Protein AF-A0A7S1UBM3-F1 (afdb_monomer_lite)

Secondary structure (DSSP, 8-state):
-PPPHHHHHHHHHTS-HHHHHHTBPPHHHHTTT---EEE-TTTT--SSTT------EEE---BTTTTB--TT----STTSTTHHHHHHHHHHHHHHHHHHHHHHHHHHHHT-HHHHHS--

pLDDT: mean 73.11, std 14.23, range [43.91, 96.06]

Organism: NCBI:txid124430

Foldseek 3Di:
DPQALVNLVCLLVPDDPVLQVVQWDDPVVVVVVDTAGKDAFQSPVDPDPPDTRRDIDGDFADDPVPNAGDPSNPPPDPPSPCNVVNVRVVRVVVVVVVVVVVVVVVVVLVPDPVNVVVVD

Radius of gyration: 18.88 Å; chains: 1; bounding box: 48×40×46 Å

InterPro domains:
  IPR027443 Isopenicillin N synthase-like superfamily [G3DSA:2.60.120.330] (3-117)

Structure (mmCIF, N/CA/C/O backbone):
data_AF-A0A7S1UBM3-F1
#
_entry.id   AF-A0A7S1UBM3-F1
#
loop_
_atom_site.group_PDB
_atom_site.id
_atom_site.type_symbol
_atom_site.label_atom_id
_atom_site.label_alt_id
_atom_site.label_comp_id
_atom_site.label_asym_id
_atom_site.label_entity_id
_atom_site.label_seq_id
_atom_site.pdbx_PDB_ins_code
_atom_site.Cartn_x
_atom_site.Cartn_y
_atom_site.Cartn_z
_atom_site.occupancy
_atom_site.B_iso_or_equiv
_atom_site.auth_seq_id
_atom_site.auth_comp_id
_atom_site.auth_asym_id
_atom_site.auth_atom_id
_atom_site.pdbx_PDB_model_num
ATOM 1 N N . MET A 1 1 ? -13.543 -15.744 -8.360 1.00 46.47 1 MET A N 1
ATOM 2 C CA . MET A 1 1 ? -13.147 -14.405 -8.843 1.00 46.47 1 MET A CA 1
ATOM 3 C C . MET A 1 1 ? -12.070 -13.933 -7.882 1.00 46.47 1 MET A C 1
ATOM 5 O O . MET A 1 1 ? -12.346 -13.960 -6.690 1.00 46.47 1 MET A O 1
ATOM 9 N N . GLU A 1 2 ? -10.838 -13.670 -8.330 1.00 54.44 2 GLU A N 1
ATOM 10 C CA . GLU A 1 2 ? -9.807 -13.164 -7.407 1.00 54.44 2 GLU A CA 1
ATOM 11 C C . GLU A 1 2 ? -10.280 -11.832 -6.804 1.00 54.44 2 GLU A C 1
ATOM 13 O O . GLU A 1 2 ? -10.739 -10.977 -7.571 1.00 54.44 2 GLU A O 1
ATOM 18 N N . PRO A 1 3 ? -10.209 -11.648 -5.472 1.00 58.41 3 PRO A N 1
ATOM 19 C CA . PRO A 1 3 ? -10.545 -10.370 -4.861 1.00 58.41 3 PRO A CA 1
ATOM 20 C C . PRO A 1 3 ? -9.589 -9.303 -5.394 1.00 58.41 3 PRO A C 1
ATOM 22 O O . PRO A 1 3 ? -8.368 -9.472 -5.346 1.00 58.41 3 PRO A O 1
ATOM 25 N N . ARG A 1 4 ? -10.133 -8.213 -5.937 1.00 75.88 4 ARG A N 1
ATOM 26 C CA . ARG A 1 4 ? -9.319 -7.136 -6.506 1.00 75.88 4 ARG A CA 1
ATOM 27 C C . ARG A 1 4 ? -8.796 -6.250 -5.377 1.00 75.88 4 ARG A C 1
ATOM 29 O O . ARG A 1 4 ? -9.440 -6.104 -4.342 1.00 75.88 4 ARG A O 1
ATOM 36 N N . ALA A 1 5 ? -7.657 -5.591 -5.590 1.00 76.88 5 ALA A N 1
ATOM 37 C CA . ALA A 1 5 ? -7.094 -4.626 -4.636 1.00 76.88 5 ALA A CA 1
ATOM 38 C C . ALA A 1 5 ? -8.097 -3.549 -4.187 1.00 76.88 5 ALA A C 1
ATOM 40 O O . ALA A 1 5 ? -8.076 -3.118 -3.038 1.00 76.88 5 ALA A O 1
ATOM 41 N N . LEU A 1 6 ? -9.010 -3.157 -5.079 1.00 82.81 6 LEU A N 1
ATOM 42 C CA . 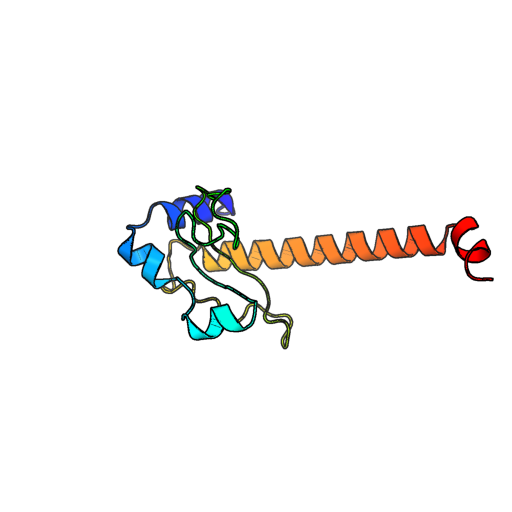LEU A 1 6 ? -10.091 -2.222 -4.774 1.00 82.81 6 LEU A CA 1
ATOM 43 C C . LEU A 1 6 ? -11.137 -2.812 -3.819 1.00 82.81 6 LEU A C 1
ATOM 45 O O . LEU A 1 6 ? -11.612 -2.096 -2.945 1.00 82.81 6 LEU A O 1
ATOM 49 N N . ASP A 1 7 ? -11.455 -4.104 -3.936 1.00 81.88 7 ASP A N 1
ATOM 50 C CA . ASP A 1 7 ? -12.402 -4.782 -3.041 1.00 81.88 7 ASP A CA 1
ATOM 51 C C . ASP A 1 7 ? -11.805 -4.910 -1.635 1.00 81.88 7 ASP A C 1
ATOM 53 O O . ASP A 1 7 ? -12.479 -4.666 -0.636 1.00 81.88 7 ASP A O 1
ATOM 57 N N . ALA A 1 8 ? -10.508 -5.224 -1.563 1.00 78.62 8 ALA A N 1
ATOM 58 C CA . ALA A 1 8 ? -9.743 -5.222 -0.321 1.00 78.62 8 ALA A CA 1
ATOM 59 C C . ALA A 1 8 ? -9.698 -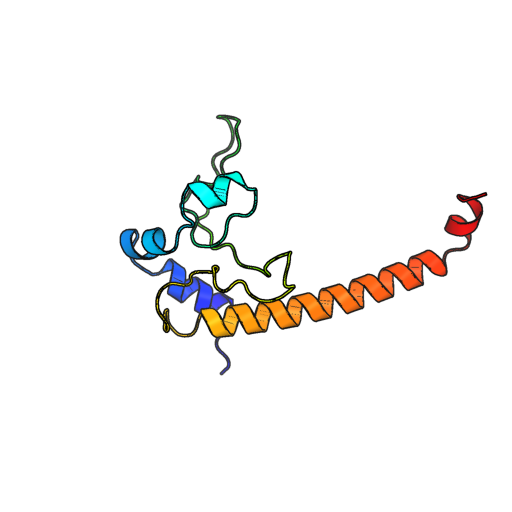3.818 0.315 1.00 78.62 8 ALA A C 1
ATOM 61 O O . ALA A 1 8 ? -9.984 -3.649 1.500 1.00 78.62 8 ALA A O 1
ATOM 62 N N . ALA A 1 9 ? -9.412 -2.781 -0.475 1.00 82.06 9 ALA A N 1
ATOM 63 C CA . ALA A 1 9 ? -9.431 -1.405 0.013 1.00 82.06 9 ALA A CA 1
ATOM 64 C C . ALA A 1 9 ? -10.823 -1.008 0.536 1.00 82.06 9 ALA A C 1
ATOM 66 O O . ALA A 1 9 ? -10.935 -0.483 1.642 1.00 82.06 9 ALA A O 1
ATOM 67 N N . ALA A 1 10 ? -11.890 -1.317 -0.206 1.00 84.56 10 ALA A N 1
ATOM 68 C CA . ALA A 1 10 ? -13.263 -1.052 0.218 1.00 84.56 10 ALA A CA 1
ATOM 69 C C . ALA A 1 10 ? -13.620 -1.786 1.521 1.00 84.56 10 ALA A C 1
ATOM 71 O O . ALA A 1 10 ? -14.226 -1.197 2.416 1.00 84.56 10 ALA A O 1
ATOM 72 N N . ALA A 1 11 ? -13.202 -3.048 1.662 1.00 82.25 11 ALA A N 1
ATOM 73 C CA . ALA A 1 11 ? -13.401 -3.824 2.881 1.00 82.25 11 ALA A CA 1
ATOM 74 C C . ALA A 1 11 ? -12.691 -3.209 4.095 1.00 82.25 11 ALA A C 1
ATOM 76 O O . ALA A 1 11 ? -13.272 -3.184 5.179 1.00 82.25 11 ALA A O 1
ATOM 77 N N . LEU A 1 12 ? -11.467 -2.705 3.913 1.00 83.31 12 LEU A N 1
ATOM 78 C CA . LEU A 1 12 ? -10.681 -2.049 4.958 1.00 83.31 12 LEU A CA 1
ATOM 79 C C . LEU A 1 12 ? -11.281 -0.693 5.363 1.00 83.31 12 LEU A C 1
ATOM 81 O O . LEU A 1 12 ? -11.445 -0.415 6.548 1.00 83.31 12 LEU A O 1
ATOM 85 N N . PHE A 1 13 ? -11.622 0.158 4.394 1.00 87.25 13 PHE A N 1
ATOM 86 C CA . PHE A 1 13 ? -12.133 1.504 4.677 1.00 87.25 13 PHE A CA 1
ATOM 87 C C . PHE A 1 13 ? -13.590 1.514 5.155 1.00 87.25 13 PHE A C 1
ATOM 89 O O . PHE A 1 13 ? -14.005 2.463 5.824 1.00 87.25 13 PHE A O 1
ATOM 96 N N . GLY A 1 14 ? -14.328 0.426 4.906 1.00 87.19 14 GLY A N 1
ATOM 97 C CA . GLY A 1 14 ? -15.647 0.165 5.482 1.00 87.19 14 GLY A CA 1
ATOM 98 C C . GLY A 1 14 ? -15.642 -0.245 6.962 1.00 87.19 14 GLY A C 1
ATOM 99 O O . GLY A 1 14 ? -16.717 -0.412 7.534 1.00 87.19 14 GLY A O 1
ATOM 100 N N . LEU A 1 15 ? -14.473 -0.425 7.590 1.00 85.62 15 LEU A N 1
ATOM 101 C CA . LEU A 1 15 ? -14.361 -0.700 9.027 1.00 85.62 15 LEU A CA 1
ATOM 102 C C . LEU A 1 15 ? -14.643 0.551 9.875 1.00 85.62 15 LEU A C 1
ATOM 104 O O . LEU A 1 15 ? -14.526 1.693 9.417 1.00 85.62 15 LEU A O 1
ATOM 108 N N . GLY A 1 16 ? -14.981 0.337 11.149 1.00 89.38 16 GLY A N 1
ATOM 109 C CA . GLY A 1 16 ? -15.210 1.424 12.102 1.00 89.38 16 GLY A CA 1
ATOM 110 C C . GLY A 1 16 ? -13.940 2.238 12.376 1.00 89.38 16 GLY A C 1
ATOM 111 O O . GLY A 1 16 ? -12.830 1.714 12.332 1.00 89.38 16 GLY A O 1
ATOM 112 N N . ALA A 1 17 ? -14.085 3.527 12.706 1.00 88.38 17 ALA A N 1
ATOM 113 C CA . ALA A 1 17 ? -12.942 4.431 12.891 1.00 88.38 17 ALA A CA 1
ATOM 114 C C . ALA A 1 17 ? -11.925 3.933 13.939 1.00 88.38 17 ALA A C 1
ATOM 116 O O . ALA A 1 17 ? -10.722 4.014 13.706 1.00 88.38 17 ALA A O 1
ATOM 117 N N . ALA A 1 18 ? -12.397 3.376 15.060 1.00 87.19 18 ALA A N 1
ATOM 118 C CA . ALA A 1 18 ? -11.529 2.821 16.103 1.00 87.19 18 ALA A CA 1
ATOM 119 C C . ALA A 1 18 ? -10.724 1.604 15.613 1.00 87.19 18 ALA A C 1
ATOM 121 O O . ALA A 1 18 ? -9.543 1.471 15.927 1.00 87.19 18 ALA A O 1
ATOM 122 N N . GLU A 1 19 ? -11.349 0.750 14.802 1.00 84.94 19 GLU A N 1
ATOM 123 C CA . GLU A 1 19 ? -10.705 -0.420 14.208 1.00 84.94 19 GLU A CA 1
ATOM 124 C C . GLU A 1 19 ? -9.661 0.008 13.174 1.00 84.94 19 GLU A C 1
ATOM 126 O O . GLU A 1 19 ? -8.510 -0.406 13.270 1.00 84.94 19 GLU A O 1
ATOM 131 N N . LYS A 1 20 ? -10.000 0.945 12.278 1.00 85.94 20 LYS A N 1
ATOM 132 C CA . LYS A 1 20 ? -9.041 1.530 11.326 1.00 85.94 20 LYS A CA 1
ATOM 133 C C . LYS A 1 20 ? -7.839 2.150 12.038 1.00 85.94 20 LYS A C 1
ATOM 135 O O . LYS A 1 20 ? -6.694 1.901 11.667 1.00 85.94 20 LYS A O 1
ATOM 140 N N . GLN A 1 21 ? -8.087 2.896 13.115 1.00 85.44 21 GLN A N 1
ATOM 141 C CA . GLN A 1 21 ? -7.039 3.538 13.904 1.00 85.44 21 GLN A CA 1
ATOM 142 C C . GLN A 1 21 ? -6.105 2.532 14.591 1.00 85.44 21 GLN A C 1
ATOM 144 O O . GLN A 1 21 ? -4.934 2.851 14.805 1.00 85.44 21 GLN A O 1
ATOM 149 N N . SER A 1 22 ? -6.580 1.316 14.886 1.00 82.38 22 SER A N 1
ATOM 150 C CA . SER A 1 22 ? -5.744 0.238 15.430 1.00 82.38 22 SER A CA 1
ATOM 151 C C . SER A 1 22 ? -4.657 -0.235 14.452 1.00 82.38 22 SER A C 1
ATOM 153 O O . SER A 1 22 ? -3.648 -0.794 14.882 1.00 82.38 22 SER A O 1
ATOM 155 N N . PHE A 1 23 ? -4.819 0.048 13.153 1.00 79.38 23 PHE A N 1
ATOM 156 C CA . PHE A 1 23 ? -3.836 -0.260 12.112 1.00 79.38 23 PHE A CA 1
ATOM 157 C C . PHE A 1 23 ? -2.864 0.887 11.827 1.00 79.38 23 PHE A C 1
ATOM 159 O O . PHE A 1 23 ? -2.038 0.771 10.925 1.00 79.38 23 PHE A O 1
ATOM 166 N N . ALA A 1 24 ? -2.963 2.020 12.522 1.00 79.75 24 ALA A N 1
ATOM 167 C CA . ALA A 1 24 ? -2.019 3.115 12.336 1.00 79.75 24 ALA A CA 1
ATOM 168 C C . ALA A 1 24 ? -0.643 2.741 12.909 1.00 79.75 24 ALA A C 1
ATOM 170 O O . ALA A 1 24 ? -0.555 2.201 14.015 1.00 79.75 24 ALA A O 1
ATOM 171 N N . ALA A 1 25 ? 0.440 3.087 12.204 1.00 70.38 25 ALA A N 1
ATOM 172 C CA . ALA A 1 25 ? 1.786 2.896 12.739 1.00 70.38 25 ALA A CA 1
ATOM 173 C C . ALA A 1 25 ? 1.962 3.602 14.099 1.00 70.38 25 ALA A C 1
ATOM 175 O O . ALA A 1 25 ? 1.486 4.743 14.288 1.00 70.38 25 ALA A O 1
ATOM 176 N N . PRO A 1 26 ? 2.711 2.981 15.032 1.00 68.56 26 PRO A N 1
ATOM 177 C CA . PRO A 1 26 ? 3.152 3.637 16.253 1.00 68.56 26 PRO A CA 1
ATOM 178 C C . PRO A 1 26 ? 3.809 4.986 15.942 1.00 68.56 26 PRO A C 1
ATOM 180 O O . PRO A 1 26 ? 4.542 5.138 14.965 1.00 68.56 26 PRO A O 1
ATOM 183 N N . ALA A 1 27 ? 3.585 5.986 16.796 1.00 64.44 27 ALA A N 1
ATOM 184 C CA . ALA A 1 27 ? 4.131 7.332 16.594 1.00 64.44 27 ALA A CA 1
ATOM 185 C C . ALA A 1 27 ? 5.672 7.357 16.462 1.00 64.44 27 ALA A C 1
ATOM 187 O O . ALA A 1 27 ? 6.222 8.259 15.831 1.00 64.44 27 ALA A O 1
ATOM 188 N N . ALA A 1 28 ? 6.364 6.362 17.028 1.00 58.31 28 ALA A N 1
ATOM 189 C CA . ALA A 1 28 ? 7.814 6.211 16.942 1.00 58.31 28 ALA A CA 1
ATOM 190 C C . ALA A 1 28 ? 8.315 5.844 15.530 1.00 58.31 28 ALA A C 1
ATOM 192 O O . ALA A 1 28 ? 9.367 6.334 15.122 1.00 58.31 28 ALA A O 1
ATOM 193 N N . GLU A 1 29 ? 7.563 5.043 14.768 1.00 60.38 29 GLU A N 1
ATOM 194 C CA . GLU A 1 29 ? 7.926 4.642 13.397 1.00 60.38 29 GLU A CA 1
ATOM 195 C C . GLU A 1 29 ? 7.725 5.792 12.403 1.00 60.38 29 GLU A C 1
ATOM 197 O O . GLU A 1 29 ? 8.563 6.015 11.529 1.00 60.38 29 GLU A O 1
ATOM 202 N N . ARG A 1 30 ? 6.696 6.626 12.616 1.00 60.69 30 ARG A N 1
ATOM 203 C CA . ARG A 1 30 ? 6.417 7.803 11.769 1.00 60.69 30 ARG A CA 1
ATOM 204 C C . ARG A 1 30 ? 7.584 8.793 11.699 1.00 60.69 30 ARG A C 1
ATOM 206 O O . ARG A 1 30 ? 7.771 9.452 10.682 1.00 60.69 30 ARG A O 1
ATOM 213 N N . ARG A 1 31 ? 8.406 8.876 12.752 1.00 54.44 31 ARG A N 1
ATOM 214 C CA . ARG A 1 31 ? 9.582 9.767 12.818 1.00 54.44 31 ARG A CA 1
ATOM 215 C C . ARG A 1 31 ? 10.746 9.323 11.928 1.00 54.44 31 ARG A C 1
ATOM 217 O O . ARG A 1 31 ? 11.655 10.113 11.707 1.00 54.44 31 ARG A O 1
ATOM 224 N N . ARG A 1 32 ? 10.734 8.085 11.420 1.00 56.50 32 ARG A N 1
ATOM 225 C CA . ARG A 1 32 ? 11.784 7.544 10.539 1.00 56.50 32 ARG A CA 1
ATOM 226 C C . ARG A 1 32 ? 11.493 7.750 9.048 1.00 56.50 32 ARG A C 1
ATOM 228 O O . ARG A 1 32 ? 12.229 7.238 8.215 1.00 56.50 32 ARG A O 1
ATOM 235 N N . GLY A 1 33 ? 10.426 8.477 8.707 1.00 57.16 33 GLY A N 1
ATOM 236 C CA . GLY A 1 33 ? 10.068 8.804 7.322 1.00 57.16 33 GLY A CA 1
ATOM 237 C C . GLY A 1 33 ? 9.378 7.675 6.548 1.00 57.16 33 GLY A C 1
ATOM 238 O O . GLY A 1 33 ? 8.965 7.891 5.414 1.00 57.16 33 GLY A O 1
ATOM 239 N N . ILE A 1 34 ? 9.198 6.496 7.151 1.00 60.22 34 ILE A N 1
ATOM 240 C CA . ILE A 1 34 ? 8.427 5.390 6.574 1.00 60.22 34 ILE A CA 1
ATOM 241 C C . ILE A 1 34 ? 7.191 5.185 7.443 1.00 60.22 34 ILE A C 1
ATOM 243 O O . ILE A 1 34 ? 7.268 4.622 8.531 1.00 60.22 34 ILE A O 1
ATOM 247 N N . VAL A 1 35 ? 6.044 5.658 6.962 1.00 69.31 35 VAL A N 1
ATOM 248 C CA . VAL A 1 35 ? 4.750 5.394 7.597 1.00 69.31 35 VAL A CA 1
ATOM 249 C C . VAL A 1 35 ? 4.131 4.183 6.908 1.00 69.31 35 VAL A C 1
ATOM 251 O O . VAL A 1 35 ? 3.948 4.192 5.690 1.00 69.31 35 VAL A O 1
ATOM 254 N N . ARG A 1 36 ? 3.832 3.132 7.671 1.00 77.75 36 ARG A N 1
ATOM 255 C CA . ARG A 1 36 ? 3.027 1.980 7.240 1.00 77.75 36 ARG A CA 1
ATOM 256 C C . ARG A 1 36 ? 1.710 1.962 8.017 1.00 77.75 36 ARG A C 1
ATOM 258 O O . ARG A 1 36 ? 1.617 2.531 9.101 1.00 77.75 36 ARG A O 1
ATOM 265 N N . GLY A 1 37 ? 0.694 1.313 7.469 1.00 81.06 37 GLY A N 1
ATOM 266 C CA . GLY A 1 37 ? -0.613 1.202 8.102 1.00 81.06 37 GLY A CA 1
ATOM 267 C C . GLY A 1 37 ? -1.571 2.347 7.773 1.00 81.06 37 GLY A C 1
ATOM 268 O O . GLY A 1 37 ? -1.390 3.081 6.798 1.00 81.06 37 GLY A O 1
ATOM 269 N N . TYR A 1 38 ? -2.623 2.460 8.581 1.00 84.69 38 TYR A N 1
ATOM 270 C CA . TYR A 1 38 ? -3.724 3.398 8.369 1.00 84.69 38 TYR A CA 1
ATOM 271 C C . TYR A 1 38 ? -3.335 4.858 8.641 1.00 84.69 38 TYR A C 1
ATOM 273 O O . TYR A 1 38 ? -2.613 5.172 9.591 1.00 84.69 38 TYR A O 1
ATOM 281 N N . MET A 1 39 ? -3.883 5.751 7.819 1.00 86.12 39 MET A N 1
ATOM 282 C CA . MET A 1 39 ? -3.751 7.200 7.891 1.00 86.12 39 MET A CA 1
ATOM 283 C C . MET A 1 39 ? -5.147 7.819 7.836 1.00 86.12 39 MET A C 1
ATOM 285 O O . MET A 1 39 ? -5.887 7.624 6.874 1.00 86.12 39 MET A O 1
ATOM 289 N N . ALA A 1 40 ? -5.505 8.552 8.888 1.00 87.94 40 ALA A N 1
ATOM 290 C CA . ALA A 1 40 ? -6.779 9.251 8.966 1.00 87.94 40 ALA A CA 1
ATOM 291 C C . ALA A 1 40 ? -6.819 10.461 8.012 1.00 87.94 40 ALA A C 1
ATOM 293 O O . ALA A 1 40 ? -5.758 10.982 7.654 1.00 87.94 40 ALA A O 1
ATOM 294 N N . PRO A 1 41 ? -8.015 10.961 7.655 1.00 88.19 41 PRO A N 1
ATOM 295 C CA . PRO A 1 41 ? -8.152 12.193 6.888 1.00 88.19 41 PRO A CA 1
ATOM 296 C C . PRO A 1 41 ? -7.365 13.342 7.513 1.00 88.19 41 PRO A C 1
ATOM 298 O O . PRO A 1 41 ? -7.455 13.609 8.712 1.00 88.19 41 PRO A O 1
ATOM 301 N N . GLY A 1 42 ? -6.572 14.014 6.690 1.00 83.88 42 GLY A N 1
ATOM 302 C CA . GLY A 1 42 ? -5.718 15.117 7.089 1.00 83.88 42 GLY A CA 1
ATOM 303 C C . GLY A 1 42 ? -4.383 14.714 7.710 1.00 83.88 42 GLY A C 1
ATOM 304 O O . GLY A 1 42 ? -3.563 15.602 7.927 1.00 83.88 42 GLY A O 1
ATOM 305 N N . ALA A 1 43 ? -4.116 13.424 7.952 1.00 80.44 43 ALA A N 1
ATOM 306 C CA . ALA A 1 43 ? -2.850 12.967 8.537 1.00 80.44 43 ALA A CA 1
ATOM 307 C C . ALA A 1 43 ? -1.622 13.256 7.652 1.00 80.44 43 ALA A C 1
ATOM 309 O O . ALA A 1 43 ? -0.503 13.295 8.160 1.00 80.44 43 ALA A O 1
ATOM 310 N N . GLU A 1 44 ? -1.838 13.471 6.353 1.00 79.38 44 GLU A N 1
ATOM 311 C CA . GLU A 1 44 ? -0.812 13.817 5.360 1.00 79.38 44 GLU A CA 1
ATOM 312 C C . GLU A 1 44 ? -0.839 15.304 4.962 1.00 79.38 44 GLU A C 1
ATOM 314 O O . GLU A 1 44 ? -0.077 15.733 4.096 1.00 79.38 44 GLU A O 1
ATOM 319 N N . SER A 1 45 ? -1.669 16.121 5.622 1.00 76.69 45 SER A N 1
ATOM 320 C CA . SER A 1 45 ? -1.648 17.577 5.444 1.00 76.69 45 SER A CA 1
ATOM 321 C C . SER A 1 45 ? -0.265 18.083 5.852 1.00 76.69 45 SER A C 1
ATOM 323 O O . SER A 1 45 ? 0.128 17.967 7.014 1.00 76.69 45 SER A O 1
ATOM 325 N N . GLY A 1 46 ? 0.518 18.556 4.882 1.00 65.62 46 GLY A N 1
ATOM 326 C CA . GLY A 1 46 ? 1.888 19.009 5.117 1.00 65.62 46 GLY A CA 1
ATOM 327 C C . GLY A 1 46 ? 1.977 20.172 6.117 1.00 65.62 46 GLY A C 1
ATOM 328 O O . GLY A 1 46 ? 0.979 20.716 6.57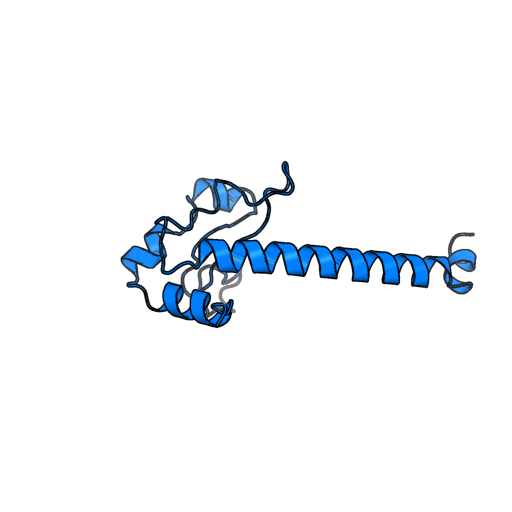1 1.00 65.62 46 GLY A O 1
ATOM 329 N N . LEU A 1 47 ? 3.203 20.612 6.416 1.00 58.09 47 LEU A N 1
ATOM 330 C CA . LEU A 1 47 ? 3.524 21.666 7.402 1.00 58.09 47 LEU A CA 1
ATOM 331 C C . LEU A 1 47 ? 2.937 23.067 7.117 1.00 58.09 47 LEU A C 1
ATOM 333 O O . LEU A 1 47 ? 3.291 24.020 7.805 1.00 58.09 47 LEU A O 1
ATOM 337 N N . ARG A 1 48 ? 2.115 23.241 6.079 1.00 57.81 48 ARG A N 1
ATOM 338 C CA . ARG A 1 48 ? 1.535 24.536 5.715 1.00 57.81 48 ARG A CA 1
ATOM 339 C C . ARG A 1 48 ? 0.031 24.469 5.920 1.00 57.81 48 ARG A C 1
ATOM 341 O O . ARG A 1 48 ? -0.634 23.689 5.246 1.00 57.81 48 ARG A O 1
ATOM 348 N N . ASP A 1 49 ? -0.483 25.352 6.774 1.00 65.25 49 ASP A N 1
ATOM 349 C CA . ASP A 1 49 ? -1.900 25.509 7.158 1.00 65.25 49 ASP A CA 1
ATOM 350 C C . ASP A 1 49 ? -2.867 25.809 5.987 1.00 65.25 49 ASP A C 1
ATOM 352 O O . ASP A 1 49 ? -4.029 26.152 6.189 1.00 65.25 49 ASP A O 1
ATOM 356 N N . THR A 1 50 ? -2.398 25.720 4.743 1.00 66.75 50 THR A N 1
ATOM 357 C CA . THR A 1 50 ? -3.135 26.027 3.518 1.00 66.75 50 THR A CA 1
ATOM 358 C C . THR A 1 50 ? -3.630 24.795 2.766 1.00 66.75 50 THR A C 1
ATOM 360 O O . THR A 1 50 ? -4.411 24.954 1.829 1.00 66.75 50 THR A O 1
ATOM 363 N N . PHE A 1 51 ? -3.206 23.579 3.133 1.00 76.75 51 PHE A N 1
ATOM 364 C CA . PHE A 1 51 ? -3.609 22.362 2.426 1.00 76.75 51 PHE A CA 1
ATOM 365 C C . PHE A 1 51 ? -4.065 21.265 3.387 1.00 76.75 51 PHE A C 1
ATOM 367 O O . PHE A 1 51 ? -3.265 20.732 4.150 1.00 76.75 51 PHE A O 1
ATOM 374 N N . TYR A 1 52 ? -5.351 20.917 3.307 1.00 82.38 52 TYR A N 1
ATOM 375 C CA . TYR A 1 52 ? -5.945 19.787 4.015 1.00 82.38 52 TYR A CA 1
ATOM 376 C C . TYR A 1 52 ? -6.171 18.628 3.046 1.00 82.38 52 TYR A C 1
ATOM 378 O O . TYR A 1 52 ? -6.938 18.748 2.088 1.00 82.38 52 TYR A O 1
ATOM 386 N N . GLU A 1 53 ? -5.527 17.496 3.311 1.00 83.19 53 GLU A N 1
ATOM 387 C CA . GLU A 1 53 ? -5.700 16.291 2.508 1.00 83.19 53 GLU A CA 1
ATOM 388 C C . GLU A 1 53 ? -6.872 15.455 3.042 1.00 83.19 53 GLU A C 1
ATOM 390 O O . GLU A 1 53 ? -6.751 14.749 4.038 1.00 83.19 53 GLU A O 1
ATOM 395 N N . SER A 1 54 ? -8.029 15.528 2.380 1.00 87.44 54 SER A N 1
ATOM 396 C CA . SER A 1 54 ? -9.280 14.921 2.865 1.00 87.44 54 SER A CA 1
ATOM 397 C C . SER A 1 54 ? -9.383 13.401 2.698 1.00 87.44 54 SER A C 1
ATOM 399 O O . SER A 1 54 ? -10.386 12.815 3.110 1.00 87.44 54 SER A O 1
ATOM 401 N N . LYS A 1 55 ? -8.373 12.743 2.115 1.00 88.38 55 LYS A N 1
ATOM 402 C CA . LYS A 1 55 ? -8.364 11.284 1.962 1.00 88.38 55 LYS A CA 1
ATOM 403 C C . LYS A 1 55 ? -7.914 10.595 3.244 1.00 88.38 55 LYS A C 1
ATOM 405 O O . LYS A 1 55 ? -6.981 11.035 3.907 1.00 88.38 55 LYS A O 1
ATOM 410 N N . GLU A 1 56 ? -8.537 9.463 3.540 1.00 89.25 56 GLU A N 1
ATOM 411 C CA . GLU A 1 56 ? -7.891 8.434 4.349 1.00 89.25 56 GLU A CA 1
ATOM 412 C C . GLU A 1 56 ? -7.011 7.547 3.463 1.00 89.25 56 GLU A C 1
ATOM 414 O O . GLU A 1 56 ? -7.179 7.484 2.242 1.00 89.25 56 GLU A O 1
ATOM 419 N N . GLY A 1 57 ? -6.048 6.869 4.076 1.00 87.38 57 GLY A N 1
ATOM 420 C CA . GLY A 1 57 ? -5.088 6.049 3.356 1.00 87.38 57 GLY A CA 1
ATOM 421 C C . GLY A 1 57 ? -4.644 4.835 4.148 1.00 87.38 57 GLY A C 1
ATOM 422 O O . GLY A 1 57 ? -4.781 4.763 5.367 1.00 87.38 57 GLY A O 1
ATOM 423 N N . PHE A 1 58 ? -4.083 3.869 3.432 1.00 84.75 58 PHE A N 1
ATOM 424 C CA . PHE A 1 58 ? -3.363 2.757 4.029 1.00 84.75 58 PHE A CA 1
ATOM 425 C C . PHE A 1 58 ? -2.051 2.583 3.277 1.00 84.75 58 PHE A C 1
ATOM 427 O O . PHE A 1 58 ? -2.045 2.275 2.086 1.00 84.75 58 PHE A O 1
ATOM 434 N N . SER A 1 59 ? -0.941 2.822 3.967 1.00 81.88 59 SER A N 1
ATOM 435 C CA . SER A 1 59 ? 0.392 2.727 3.386 1.00 81.88 59 SER A CA 1
ATOM 436 C C . SER A 1 59 ? 0.975 1.340 3.623 1.00 81.88 59 SER A C 1
ATOM 438 O O . SER A 1 59 ? 0.996 0.831 4.744 1.00 81.88 59 SER A O 1
ATOM 440 N N . TYR A 1 60 ? 1.488 0.732 2.563 1.00 77.94 60 TYR A N 1
ATOM 441 C CA . TYR A 1 60 ? 2.120 -0.576 2.601 1.00 77.94 60 TYR A CA 1
ATOM 442 C C . TYR A 1 60 ? 3.329 -0.614 1.665 1.00 77.94 60 TYR A C 1
ATOM 444 O O . TYR A 1 60 ? 3.501 0.256 0.815 1.00 77.94 60 TYR A O 1
ATOM 452 N N . GLY A 1 61 ? 4.187 -1.616 1.823 1.00 72.62 61 GLY A N 1
ATOM 453 C CA . GLY A 1 61 ? 5.342 -1.815 0.950 1.00 72.62 61 GLY A CA 1
ATOM 454 C C . GLY A 1 61 ? 6.503 -2.459 1.683 1.00 72.62 61 GLY A C 1
ATOM 455 O O . GLY A 1 61 ? 6.497 -2.501 2.913 1.00 72.62 61 GLY A O 1
ATOM 456 N N . ALA A 1 62 ? 7.490 -2.937 0.922 1.00 65.19 62 ALA A N 1
ATOM 457 C CA . ALA A 1 62 ? 8.630 -3.686 1.437 1.00 65.19 62 ALA A CA 1
ATOM 458 C C . ALA A 1 62 ? 9.385 -2.971 2.572 1.00 65.19 62 ALA A C 1
ATOM 460 O O . ALA A 1 62 ? 9.435 -1.737 2.647 1.00 65.19 62 ALA A O 1
ATOM 461 N N . ASP A 1 63 ? 9.979 -3.782 3.443 1.00 61.28 63 ASP A N 1
ATOM 462 C CA . ASP A 1 63 ? 11.056 -3.378 4.331 1.00 61.28 63 ASP A CA 1
ATOM 463 C C . ASP A 1 63 ? 12.275 -3.055 3.455 1.00 61.28 63 ASP A C 1
ATOM 465 O O . ASP A 1 63 ? 12.759 -3.954 2.754 1.00 61.28 63 ASP A O 1
ATOM 469 N N . PRO A 1 64 ? 12.782 -1.810 3.472 1.00 53.97 64 PRO A N 1
ATOM 470 C CA . PRO A 1 64 ? 13.945 -1.425 2.681 1.00 53.97 64 PRO A CA 1
ATOM 471 C C . PRO A 1 64 ? 15.179 -2.292 2.953 1.00 53.97 64 PRO A C 1
ATOM 473 O O . PRO A 1 64 ? 15.997 -2.474 2.056 1.00 53.97 64 PRO A O 1
ATOM 476 N N . ALA A 1 65 ? 15.324 -2.834 4.168 1.00 56.53 65 ALA A N 1
ATOM 477 C CA . ALA A 1 65 ? 16.476 -3.648 4.546 1.00 56.53 65 ALA A CA 1
ATOM 478 C C . ALA A 1 65 ? 16.375 -5.098 4.056 1.00 56.53 65 ALA A C 1
ATOM 480 O O . ALA A 1 65 ? 17.393 -5.766 3.883 1.00 56.53 65 ALA A O 1
ATOM 481 N N . ALA A 1 66 ? 15.159 -5.602 3.848 1.00 57.94 66 ALA A N 1
ATOM 482 C CA . ALA A 1 66 ? 14.925 -7.016 3.579 1.00 57.94 66 ALA A CA 1
ATOM 483 C C . ALA A 1 66 ? 14.239 -7.288 2.230 1.00 57.94 66 ALA A C 1
ATOM 485 O O . ALA A 1 66 ? 14.001 -8.451 1.908 1.00 57.94 66 ALA A O 1
ATOM 486 N N . ASN A 1 67 ? 13.904 -6.237 1.467 1.00 59.88 67 ASN A N 1
ATOM 487 C CA . ASN A 1 67 ? 13.183 -6.270 0.186 1.00 59.88 67 ASN A CA 1
ATOM 488 C C . ASN A 1 67 ? 11.992 -7.249 0.173 1.00 59.88 67 ASN A C 1
ATOM 490 O O . ASN A 1 67 ? 11.675 -7.901 -0.820 1.00 59.88 67 ASN A O 1
ATOM 494 N N . ARG A 1 68 ? 11.355 -7.389 1.332 1.00 59.53 68 ARG A N 1
ATOM 495 C CA . ARG A 1 68 ? 10.232 -8.286 1.588 1.00 59.53 68 ARG A CA 1
ATOM 496 C C . ARG A 1 68 ? 9.151 -7.488 2.274 1.00 59.53 68 ARG A C 1
ATOM 498 O O . ARG A 1 68 ? 9.445 -6.472 2.901 1.00 59.53 68 ARG A O 1
ATOM 505 N N . TRP A 1 69 ? 7.915 -7.959 2.198 1.00 58.59 69 TRP A N 1
ATOM 506 C CA . TRP A 1 69 ? 6.838 -7.374 2.984 1.00 58.59 69 TRP A CA 1
ATOM 507 C C . TRP A 1 69 ? 7.254 -7.314 4.469 1.00 58.59 69 TRP A C 1
ATOM 509 O O . TRP A 1 69 ? 7.625 -8.354 5.024 1.00 58.59 69 TRP A O 1
ATOM 519 N N . PRO A 1 70 ? 7.269 -6.133 5.115 1.00 55.25 70 PRO A N 1
ATOM 520 C CA . PRO A 1 70 ? 7.688 -6.028 6.499 1.00 55.25 70 PRO A CA 1
ATOM 521 C C . PRO A 1 70 ? 6.700 -6.808 7.358 1.00 55.25 70 PRO A C 1
ATOM 523 O O . PRO A 1 70 ? 5.488 -6.636 7.220 1.00 55.25 70 PRO A O 1
ATOM 526 N N . ALA A 1 71 ? 7.202 -7.603 8.303 1.00 53.66 71 ALA A N 1
ATOM 527 C CA . ALA A 1 71 ? 6.361 -8.187 9.352 1.00 53.66 71 ALA A CA 1
ATOM 528 C C . ALA A 1 71 ? 5.620 -7.097 10.160 1.00 53.66 71 ALA A C 1
ATOM 530 O O . ALA A 1 71 ? 4.573 -7.345 10.750 1.00 53.66 71 ALA A O 1
ATOM 531 N N . GLU A 1 72 ? 6.162 -5.876 10.137 1.00 51.44 72 GLU A N 1
ATOM 532 C CA . GLU A 1 72 ? 5.659 -4.668 10.789 1.00 51.44 72 GLU A CA 1
ATOM 533 C C . GLU A 1 72 ? 4.591 -3.923 9.972 1.00 51.44 72 GLU A C 1
ATOM 535 O O . GLU A 1 72 ? 3.945 -3.025 10.507 1.00 51.44 72 GLU A O 1
ATOM 540 N N . CYS A 1 73 ? 4.325 -4.312 8.712 1.00 55.53 73 CYS A N 1
ATOM 541 C CA . CYS A 1 73 ? 3.088 -3.926 8.025 1.00 55.53 73 CYS A CA 1
ATOM 542 C C . CYS A 1 73 ? 1.924 -4.658 8.698 1.00 55.53 73 CYS A C 1
ATOM 544 O O . CYS A 1 73 ? 1.407 -5.661 8.204 1.00 55.53 73 CYS A O 1
ATOM 546 N N . ARG A 1 74 ? 1.543 -4.146 9.869 1.00 55.03 74 ARG A N 1
ATOM 547 C CA . ARG A 1 74 ? 0.404 -4.583 10.659 1.00 55.03 74 ARG A CA 1
ATOM 548 C C . ARG A 1 74 ? -0.871 -4.201 9.914 1.00 55.03 74 ARG A C 1
ATOM 550 O O . ARG A 1 74 ? -1.524 -3.214 10.226 1.00 55.03 74 ARG A O 1
ATOM 557 N N . VAL A 1 75 ? -1.259 -5.022 8.947 1.00 56.00 75 VAL A N 1
ATOM 558 C CA . VAL A 1 75 ? -2.684 -5.303 8.771 1.00 56.00 75 VAL A CA 1
ATOM 559 C C . VAL A 1 75 ? -3.031 -6.146 9.999 1.00 56.00 75 VAL A C 1
ATOM 561 O O . VAL A 1 75 ? -2.813 -7.354 9.995 1.00 56.00 75 VAL A O 1
ATOM 564 N N . ALA A 1 76 ? -3.344 -5.508 11.132 1.00 43.91 76 ALA A N 1
ATOM 565 C CA . ALA A 1 76 ? -3.666 -6.268 12.334 1.00 43.91 76 ALA A CA 1
ATOM 566 C C . ALA A 1 76 ? -4.981 -7.021 12.084 1.00 43.91 76 ALA A C 1
ATOM 568 O O . ALA A 1 76 ? -5.936 -6.463 11.558 1.00 43.91 76 ALA A O 1
ATOM 569 N N . GLY A 1 77 ? -4.991 -8.304 12.430 1.00 44.19 77 GLY A N 1
ATOM 570 C CA . GLY A 1 77 ? -6.049 -9.242 12.083 1.00 44.19 77 GLY A CA 1
ATOM 571 C C . GLY A 1 77 ? -5.669 -10.045 10.845 1.00 44.19 77 GLY A C 1
ATOM 572 O O . GLY A 1 77 ? -5.629 -9.512 9.738 1.00 44.19 77 GLY A O 1
ATOM 573 N N . ASP A 1 78 ? -5.453 -11.348 11.037 1.00 45.44 78 ASP A N 1
ATOM 574 C CA . ASP A 1 78 ? -5.254 -12.339 9.969 1.00 45.44 78 ASP A CA 1
ATOM 575 C C . ASP A 1 78 ? -6.379 -12.350 8.918 1.00 45.44 78 ASP A C 1
ATOM 577 O O . ASP A 1 78 ? -6.266 -13.038 7.908 1.00 45.44 78 ASP A O 1
ATOM 581 N N . ASP A 1 79 ? -7.448 -11.573 9.110 1.00 51.47 79 ASP A N 1
ATOM 582 C CA . ASP A 1 79 ? -8.567 -11.540 8.191 1.00 51.47 79 ASP A CA 1
ATOM 583 C C . ASP A 1 79 ? -9.385 -10.242 8.262 1.00 51.47 79 ASP A C 1
ATOM 585 O O . ASP A 1 79 ? -10.608 -10.252 8.409 1.00 51.47 79 ASP A O 1
ATOM 589 N N . ALA A 1 80 ? -8.762 -9.085 8.019 1.00 51.66 80 ALA A N 1
ATOM 590 C CA . ALA A 1 80 ? -9.514 -8.033 7.329 1.00 51.66 80 ALA A CA 1
ATOM 591 C C . ALA A 1 80 ? -9.846 -8.548 5.904 1.00 51.66 80 ALA A C 1
ATOM 593 O O . ALA A 1 80 ? -9.263 -8.107 4.925 1.00 51.66 80 ALA A O 1
ATOM 594 N N . ARG A 1 81 ? -10.695 -9.580 5.786 1.00 56.28 81 ARG A N 1
ATOM 595 C CA . ARG A 1 81 ? -11.264 -10.170 4.562 1.00 56.28 81 ARG A CA 1
ATOM 596 C C . ARG A 1 81 ? -10.249 -10.504 3.456 1.00 56.28 81 ARG A C 1
ATOM 598 O O . ARG A 1 81 ? -10.501 -10.227 2.285 1.00 56.28 81 ARG A O 1
ATOM 605 N N . GLY A 1 82 ? -9.086 -11.060 3.798 1.00 64.25 82 GLY A N 1
ATOM 606 C CA . GLY A 1 82 ? -8.042 -11.372 2.813 1.00 64.25 82 GLY A CA 1
ATOM 607 C C . GLY A 1 82 ? -7.262 -10.175 2.237 1.00 64.25 82 GLY A C 1
ATOM 608 O O . GLY A 1 82 ? -6.475 -10.370 1.307 1.00 64.25 82 GLY A O 1
ATOM 609 N N . CYS A 1 83 ? -7.402 -8.957 2.786 1.00 73.38 83 CYS A N 1
ATOM 610 C CA . CYS A 1 83 ? -6.702 -7.759 2.299 1.00 73.38 83 CYS A CA 1
ATOM 611 C C . CYS A 1 83 ? -5.184 -7.933 2.227 1.00 73.38 83 CYS A C 1
ATOM 613 O O . CYS A 1 83 ? -4.566 -7.542 1.241 1.00 73.38 83 CYS A O 1
ATOM 615 N N . ARG A 1 84 ? -4.573 -8.561 3.237 1.00 76.19 84 ARG A N 1
ATOM 616 C CA . ARG A 1 84 ? -3.120 -8.762 3.283 1.00 76.19 84 ARG A CA 1
ATOM 617 C C . ARG A 1 84 ? -2.603 -9.512 2.056 1.00 76.19 84 ARG A C 1
ATOM 619 O O . ARG A 1 84 ? -1.710 -9.020 1.377 1.00 76.19 84 ARG A O 1
ATOM 626 N N . LYS A 1 85 ? -3.200 -10.662 1.737 1.00 76.25 85 LYS A N 1
ATOM 627 C CA . LYS A 1 85 ? -2.788 -11.493 0.597 1.00 76.25 85 LYS A CA 1
ATOM 628 C C . LYS A 1 85 ? -2.964 -10.758 -0.733 1.00 76.25 85 LYS A C 1
ATOM 630 O O . LYS A 1 85 ? -2.122 -10.880 -1.621 1.00 76.25 85 LYS A O 1
ATOM 635 N N . VAL A 1 86 ? -4.043 -9.986 -0.866 1.00 81.50 86 VAL A N 1
ATOM 636 C CA . VAL A 1 86 ? -4.300 -9.164 -2.056 1.00 81.50 86 VAL A CA 1
ATOM 637 C C . VAL A 1 86 ? -3.223 -8.089 -2.213 1.00 81.50 86 VAL A C 1
ATOM 639 O O . VAL A 1 86 ? -2.670 -7.944 -3.301 1.00 81.50 86 VAL A O 1
ATOM 642 N N . LEU A 1 87 ? -2.873 -7.382 -1.135 1.00 78.81 87 LEU A N 1
ATOM 643 C CA . LEU A 1 87 ? -1.843 -6.343 -1.163 1.00 78.81 87 LEU A CA 1
ATOM 644 C C . LEU A 1 87 ? -0.434 -6.915 -1.391 1.00 78.81 87 LEU A C 1
ATOM 646 O O . LEU A 1 87 ? 0.331 -6.344 -2.164 1.00 78.81 87 LEU A O 1
ATOM 650 N N . GLU A 1 88 ? -0.099 -8.059 -0.789 1.00 78.81 88 GLU A N 1
ATOM 651 C CA . GLU A 1 88 ? 1.165 -8.772 -1.034 1.00 78.81 88 GLU A CA 1
ATOM 652 C C . GLU A 1 88 ? 1.283 -9.200 -2.505 1.00 78.81 88 GLU A C 1
ATOM 654 O O . GLU A 1 88 ? 2.318 -8.989 -3.144 1.00 78.81 88 GLU A O 1
ATOM 659 N N . THR A 1 89 ? 0.200 -9.743 -3.070 1.00 81.31 89 THR A N 1
ATOM 660 C CA . THR A 1 89 ? 0.140 -10.141 -4.484 1.00 81.31 89 THR A CA 1
ATOM 661 C C . THR A 1 89 ? 0.281 -8.926 -5.398 1.00 81.31 89 THR A C 1
ATOM 663 O O . THR A 1 89 ? 1.091 -8.941 -6.326 1.00 81.31 89 THR A O 1
ATOM 666 N N . GLN A 1 90 ? -0.454 -7.847 -5.114 1.00 83.88 90 GLN A N 1
ATOM 667 C CA . GLN A 1 90 ? -0.370 -6.601 -5.870 1.00 83.88 90 GLN A CA 1
ATOM 668 C C . GLN A 1 90 ? 1.045 -6.017 -5.822 1.00 83.88 90 GLN A C 1
ATOM 670 O O . GLN A 1 90 ? 1.580 -5.638 -6.862 1.00 83.88 90 GLN A O 1
ATOM 675 N N . PHE A 1 91 ? 1.673 -5.986 -4.647 1.00 81.12 91 PHE A N 1
ATOM 676 C CA . PHE A 1 91 ? 3.034 -5.487 -4.481 1.00 81.12 91 PHE A CA 1
ATOM 677 C C . PHE A 1 91 ? 4.040 -6.293 -5.311 1.00 81.12 91 PHE A C 1
ATOM 679 O O . PHE A 1 91 ? 4.836 -5.707 -6.042 1.00 81.12 91 PHE A O 1
ATOM 686 N N . ALA A 1 92 ? 3.965 -7.627 -5.279 1.00 82.56 92 ALA A N 1
ATOM 687 C CA . ALA A 1 92 ? 4.842 -8.484 -6.077 1.00 82.56 92 ALA A CA 1
ATOM 688 C C . ALA A 1 92 ? 4.668 -8.265 -7.591 1.00 82.56 92 ALA A C 1
ATOM 690 O O . ALA A 1 92 ? 5.650 -8.268 -8.337 1.00 82.56 92 ALA A O 1
ATOM 691 N N . VAL A 1 93 ? 3.432 -8.054 -8.057 1.00 87.19 93 VAL A N 1
ATOM 692 C CA . VAL A 1 93 ? 3.150 -7.732 -9.465 1.00 87.19 93 VAL A CA 1
ATOM 693 C C . VAL A 1 93 ? 3.724 -6.365 -9.837 1.00 87.19 93 VAL A C 1
ATOM 695 O O . VAL A 1 93 ? 4.411 -6.254 -10.852 1.00 87.19 93 VAL A O 1
ATOM 698 N N . LEU A 1 94 ? 3.493 -5.339 -9.013 1.00 86.75 94 LEU A N 1
ATOM 699 C CA . LEU A 1 94 ? 4.001 -3.987 -9.254 1.00 86.75 94 LEU A CA 1
ATOM 700 C C . LEU A 1 94 ? 5.532 -3.940 -9.256 1.00 86.75 94 LEU A C 1
ATOM 702 O O . LEU A 1 94 ? 6.101 -3.266 -10.109 1.00 86.75 94 LEU A O 1
ATOM 706 N N . GLN A 1 95 ? 6.195 -4.700 -8.379 1.00 85.12 95 GLN A N 1
ATOM 707 C CA . GLN A 1 95 ? 7.655 -4.806 -8.369 1.00 85.12 95 GLN A CA 1
ATOM 708 C C . GLN A 1 95 ? 8.183 -5.382 -9.688 1.00 85.12 95 GLN A C 1
ATOM 710 O O . GLN A 1 95 ? 9.062 -4.792 -10.305 1.00 85.12 95 GLN A O 1
ATOM 715 N N . ARG A 1 96 ? 7.594 -6.479 -10.185 1.00 88.62 96 ARG A N 1
ATOM 716 C CA . ARG A 1 96 ? 7.994 -7.066 -11.477 1.00 88.62 96 ARG A CA 1
ATOM 717 C C . ARG A 1 96 ? 7.788 -6.098 -12.640 1.00 88.62 96 ARG A C 1
ATOM 719 O O . ARG A 1 96 ? 8.619 -6.039 -13.540 1.00 88.62 96 ARG A O 1
ATOM 726 N N . ILE A 1 97 ? 6.687 -5.345 -12.632 1.00 91.69 97 ILE A N 1
ATOM 727 C CA . ILE A 1 97 ? 6.434 -4.309 -13.643 1.00 91.69 97 ILE A CA 1
ATOM 728 C C . ILE A 1 97 ? 7.511 -3.225 -13.560 1.00 91.69 97 ILE A C 1
ATOM 730 O O . ILE A 1 97 ? 8.064 -2.844 -14.590 1.00 91.69 97 ILE A O 1
ATOM 734 N N . ALA A 1 98 ? 7.831 -2.754 -12.352 1.00 90.31 98 ALA A N 1
ATOM 735 C CA . ALA A 1 98 ? 8.867 -1.752 -12.140 1.00 90.31 98 ALA A CA 1
ATOM 736 C C . ALA A 1 98 ? 10.238 -2.237 -12.637 1.00 90.31 98 ALA A C 1
ATOM 738 O O . ALA A 1 98 ? 10.929 -1.477 -13.313 1.00 90.31 98 ALA A O 1
ATOM 739 N N . ASP A 1 99 ? 10.598 -3.498 -12.385 1.00 89.56 99 ASP A N 1
ATOM 740 C CA . ASP A 1 99 ? 11.855 -4.093 -12.850 1.00 89.56 99 ASP A CA 1
ATOM 741 C C . ASP A 1 99 ? 11.931 -4.114 -14.388 1.00 89.56 99 ASP A C 1
ATOM 743 O O . ASP A 1 99 ? 12.924 -3.677 -14.972 1.00 89.56 99 ASP A O 1
ATOM 747 N N . VAL A 1 100 ? 10.858 -4.551 -15.061 1.00 95.31 100 VAL A N 1
ATOM 748 C CA . VAL A 1 100 ? 10.787 -4.593 -16.534 1.00 95.31 100 VAL A CA 1
ATOM 749 C C . VAL A 1 100 ? 10.857 -3.191 -17.141 1.00 95.31 100 VAL A C 1
ATOM 751 O O . VAL A 1 100 ? 11.588 -2.971 -18.107 1.00 95.31 100 VAL A O 1
ATOM 754 N N . VAL A 1 101 ? 10.115 -2.231 -16.581 1.00 96.06 101 VAL A N 1
ATOM 755 C CA . VAL A 1 101 ? 10.134 -0.837 -17.048 1.00 96.06 101 VAL A CA 1
ATOM 756 C C . VAL A 1 101 ? 11.519 -0.225 -16.845 1.00 96.06 101 VAL A C 1
ATOM 758 O O . VAL A 1 101 ? 12.027 0.440 -17.745 1.00 96.06 101 VAL A O 1
ATOM 761 N N . SER A 1 102 ? 12.157 -0.489 -15.705 1.00 91.62 102 SER A N 1
ATOM 762 C CA . SER A 1 102 ? 13.500 0.012 -15.403 1.00 91.62 102 SER A CA 1
ATOM 763 C C . SER A 1 102 ? 14.543 -0.556 -16.368 1.00 91.62 102 SER A C 1
ATOM 765 O O . SER A 1 102 ? 15.334 0.209 -16.917 1.00 91.62 102 SER A O 1
ATOM 767 N N . ASP A 1 103 ? 14.513 -1.862 -16.655 1.00 92.31 103 ASP A N 1
ATOM 768 C CA . ASP A 1 103 ? 15.402 -2.486 -17.647 1.00 92.31 103 ASP A CA 1
ATOM 769 C C . ASP A 1 103 ? 15.184 -1.900 -19.053 1.00 92.31 103 ASP A C 1
ATOM 771 O O . ASP A 1 103 ? 16.141 -1.557 -19.751 1.00 92.31 103 ASP A O 1
ATOM 775 N N . ALA A 1 104 ? 13.928 -1.701 -19.462 1.00 93.12 104 ALA A N 1
ATOM 776 C CA . ALA A 1 104 ? 13.606 -1.090 -20.749 1.00 93.12 104 ALA A CA 1
ATOM 777 C C . ALA A 1 104 ? 14.128 0.354 -20.857 1.00 93.12 104 ALA A C 1
ATOM 779 O O . ALA A 1 104 ? 14.713 0.722 -21.880 1.00 93.12 104 ALA A O 1
ATOM 780 N N . LEU A 1 105 ? 13.966 1.158 -19.800 1.00 92.62 105 LEU A N 1
ATOM 781 C CA . LEU A 1 105 ? 14.485 2.526 -19.734 1.00 92.62 105 LEU A CA 1
ATOM 782 C C . LEU A 1 105 ? 16.014 2.548 -19.806 1.00 92.62 105 LEU A C 1
ATOM 784 O O . LEU A 1 105 ? 16.572 3.310 -20.595 1.00 92.62 105 LEU A O 1
ATOM 788 N N . LEU A 1 106 ? 16.694 1.681 -19.050 1.00 89.69 106 LEU A N 1
ATOM 789 C CA . LEU A 1 106 ? 18.154 1.571 -19.071 1.00 89.69 106 LEU A CA 1
ATOM 790 C C . LEU A 1 106 ? 18.671 1.182 -20.458 1.00 89.69 106 LEU A C 1
ATOM 792 O O . LEU A 1 106 ? 19.610 1.799 -20.960 1.00 89.69 106 LEU A O 1
ATOM 796 N N . ARG A 1 107 ? 18.029 0.218 -21.127 1.00 87.62 107 ARG A N 1
ATOM 797 C CA . ARG A 1 107 ? 18.374 -0.154 -22.509 1.00 87.62 107 ARG A CA 1
ATOM 798 C C . ARG A 1 107 ? 18.123 0.982 -23.494 1.00 87.62 107 ARG A C 1
ATOM 800 O O . ARG A 1 107 ? 18.907 1.148 -24.423 1.00 87.62 107 ARG A O 1
ATOM 807 N N . GLY A 1 108 ? 17.046 1.745 -23.318 1.00 88.31 108 GLY A N 1
ATOM 808 C CA . GLY A 1 108 ? 16.741 2.908 -24.150 1.00 88.31 108 GLY A CA 1
ATOM 809 C C . GLY A 1 108 ? 17.788 4.013 -24.005 1.00 88.31 108 GLY A C 1
ATOM 810 O O . GLY A 1 108 ? 18.264 4.544 -25.007 1.00 88.31 108 GLY A O 1
ATOM 811 N N . LEU A 1 109 ? 18.194 4.311 -22.769 1.00 86.31 109 LEU A N 1
ATOM 812 C CA . LEU A 1 109 ? 19.226 5.304 -22.465 1.00 86.31 109 LEU A CA 1
ATOM 813 C C . LEU A 1 109 ? 20.609 4.869 -22.964 1.00 86.31 109 LEU A C 1
ATOM 815 O O . LEU A 1 109 ? 21.277 5.651 -23.633 1.00 86.31 109 LEU A O 1
ATOM 819 N N . ALA A 1 110 ? 21.002 3.614 -22.733 1.00 75.19 110 ALA A N 1
ATOM 820 C CA . ALA A 1 110 ? 22.278 3.062 -23.201 1.00 75.19 110 ALA A CA 1
ATOM 821 C C . ALA A 1 110 ? 22.377 2.953 -24.734 1.00 75.19 110 ALA A C 1
ATOM 823 O O . ALA A 1 110 ? 23.466 2.822 -25.282 1.00 75.19 110 ALA A O 1
ATOM 824 N N . ARG A 1 111 ? 21.245 2.984 -25.445 1.00 62.66 111 ARG A N 1
ATOM 825 C CA . ARG A 1 111 ? 21.189 2.980 -26.915 1.00 62.66 111 ARG A CA 1
ATOM 826 C C . ARG A 1 111 ? 21.024 4.378 -27.510 1.00 62.66 111 ARG A C 1
ATOM 828 O O . ARG A 1 111 ? 20.833 4.480 -28.719 1.00 62.66 111 ARG A O 1
ATOM 835 N N . ASN A 1 112 ? 21.068 5.442 -26.703 1.00 61.69 112 ASN A N 1
ATOM 836 C CA . ASN A 1 112 ? 20.902 6.811 -27.176 1.00 61.69 112 ASN A CA 1
ATOM 837 C C . ASN A 1 112 ? 22.267 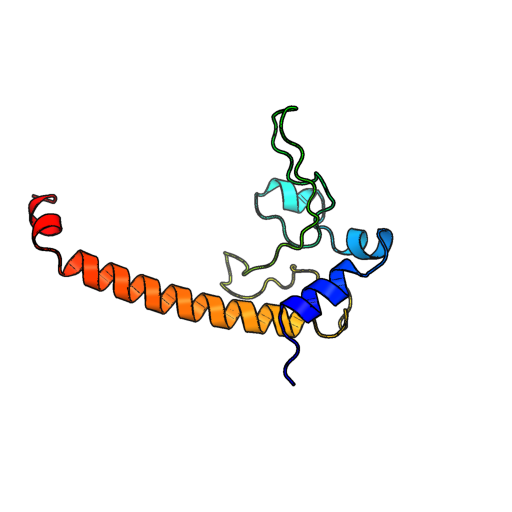7.443 -27.523 1.00 61.69 112 ASN A C 1
ATOM 839 O O . ASN A 1 112 ? 22.995 7.839 -26.612 1.00 61.69 112 ASN A O 1
ATOM 843 N N . PRO A 1 113 ? 22.595 7.655 -28.816 1.00 59.44 113 PRO A N 1
ATOM 844 C CA . PRO A 1 113 ? 23.887 8.215 -29.230 1.00 59.44 113 PRO A CA 1
ATOM 845 C C . PRO A 1 113 ? 24.142 9.633 -28.696 1.00 59.44 113 PRO A C 1
ATOM 847 O O . PRO A 1 113 ? 25.282 10.087 -28.648 1.00 59.44 113 PRO A O 1
ATOM 850 N N . ARG A 1 114 ? 23.085 10.358 -28.298 1.00 63.31 114 ARG A N 1
ATOM 851 C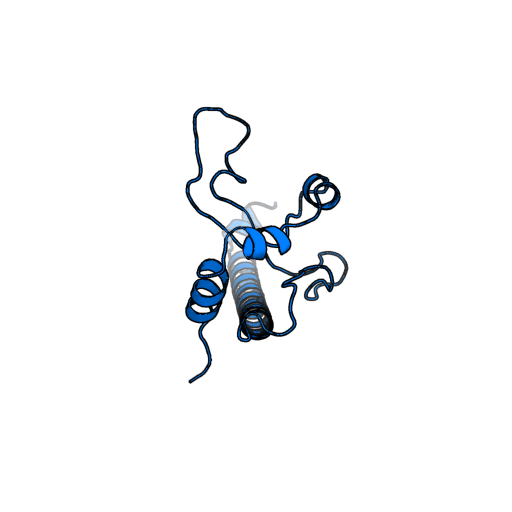 CA . ARG A 1 114 ? 23.192 11.699 -27.702 1.00 63.31 114 ARG A CA 1
ATOM 852 C C . ARG A 1 114 ? 23.598 11.666 -26.227 1.00 63.31 114 ARG A C 1
ATOM 854 O O . ARG A 1 114 ? 24.124 12.660 -25.744 1.00 63.31 114 ARG A O 1
ATOM 861 N N . HIS A 1 115 ? 23.364 10.557 -25.524 1.00 55.84 115 HIS A N 1
ATOM 862 C CA . HIS A 1 115 ? 23.762 10.399 -24.124 1.00 55.84 115 HIS A CA 1
ATOM 863 C C . HIS A 1 115 ? 25.277 10.145 -24.009 1.00 55.84 115 HIS A C 1
ATOM 865 O O . HIS A 1 115 ? 25.933 10.736 -23.158 1.00 55.84 115 HIS A O 1
ATOM 871 N N . ASP A 1 116 ? 25.856 9.377 -24.939 1.00 54.19 116 ASP A N 1
ATOM 872 C CA . ASP A 1 116 ? 27.309 9.138 -25.012 1.00 54.19 116 ASP A CA 1
ATOM 873 C C . ASP A 1 116 ? 28.114 10.390 -25.396 1.00 54.19 116 ASP A C 1
ATOM 875 O O . ASP A 1 116 ? 29.260 10.549 -24.979 1.00 54.19 116 ASP A O 1
ATOM 879 N N . ALA A 1 117 ? 27.518 11.300 -26.173 1.00 54.44 117 ALA A N 1
ATOM 880 C CA . ALA A 1 117 ? 28.132 12.581 -26.522 1.00 54.44 117 ALA A CA 1
ATOM 881 C C . ALA A 1 117 ? 28.105 13.605 -25.370 1.00 54.44 117 ALA A C 1
ATOM 883 O O . ALA A 1 117 ? 28.910 14.528 -25.378 1.00 54.44 117 ALA A O 1
ATOM 884 N N . ALA A 1 118 ? 27.199 13.452 -24.397 1.00 56.16 118 ALA A N 1
ATOM 885 C CA . ALA A 1 118 ? 27.069 14.346 -23.241 1.00 56.16 118 ALA A CA 1
ATOM 886 C C . ALA A 1 118 ? 27.946 13.935 -22.039 1.00 56.16 118 ALA A C 1
ATOM 888 O O . ALA A 1 118 ? 28.040 14.683 -21.070 1.00 56.16 118 ALA A O 1
ATOM 889 N N . LEU A 1 119 ? 28.563 12.747 -22.088 1.00 57.03 119 LEU A N 1
ATOM 890 C CA . LEU A 1 119 ? 29.451 12.204 -21.049 1.00 57.03 119 LEU A CA 1
ATOM 891 C C . LEU A 1 119 ? 30.951 12.312 -21.404 1.00 57.03 119 LEU A C 1
ATOM 893 O O . LEU A 1 119 ? 31.782 11.752 -20.689 1.00 57.03 119 LEU A O 1
ATOM 897 N N . ARG A 1 120 ? 31.299 12.999 -22.499 1.00 47.22 120 ARG A N 1
ATOM 898 C CA . ARG A 1 120 ? 32.675 13.340 -22.902 1.00 47.22 120 ARG A CA 1
ATOM 899 C C . ARG A 1 120 ? 32.906 14.836 -22.751 1.0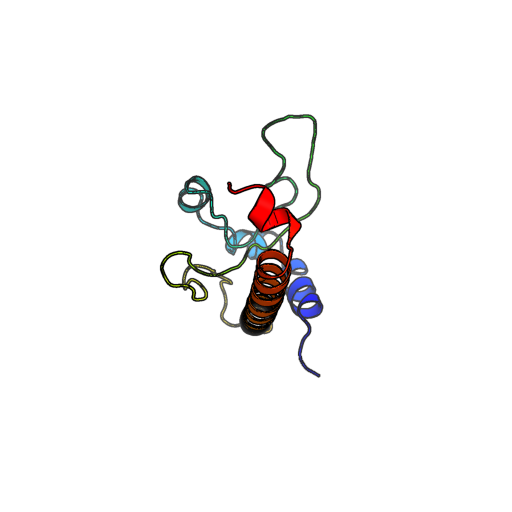0 47.22 120 ARG A C 1
ATOM 901 O O . ARG A 1 120 ? 34.050 15.195 -22.406 1.00 47.22 120 ARG A O 1
#

Sequence (120 aa):
MEPRALDAAAALFGLGAAEKQSFAAPAAERRRGIVRGYMAPGAESGLRDTFYESKEGFSYGADPAANRWPAECRVAGDDARGCRKVLETQFAVLQRIADVVSDALLRGLARNPRHDAALR